Protein AF-A0A920R9Q1-F1 (afdb_monomer_lite)

Secondary structure (DSSP, 8-state):
-EEEEEETTTTEEEEEEE----GGGHHHHHHHHHHHHHHHHHSS---TT-EEEEE--EE-SSS-EE--EEEEETT-S-EEE--

Foldseek 3Di:
DKDWDDDVVVRDTPDIDDDDDDPVCVVVVVLVVVQSVVCSVPVDGDCQQPKDKDWDWDDPDPPDTDTWIWIGRPNDDDIDTPD

Structure (mmCIF, N/CA/C/O backbone):
data_AF-A0A920R9Q1-F1
#
_entry.id   AF-A0A920R9Q1-F1
#
loop_
_atom_site.group_PDB
_atom_site.id
_atom_site.type_symbol
_atom_site.label_atom_id
_atom_site.label_alt_id
_atom_site.label_comp_id
_atom_site.label_asym_id
_atom_site.label_entity_id
_atom_site.label_seq_id
_atom_site.pdbx_PDB_ins_code
_atom_site.Cartn_x
_atom_site.Cartn_y
_atom_site.Cartn_z
_atom_site.occupancy
_atom_site.B_iso_or_equiv
_atom_site.auth_seq_id
_atom_site.auth_comp_id
_atom_site.auth_asym_id
_atom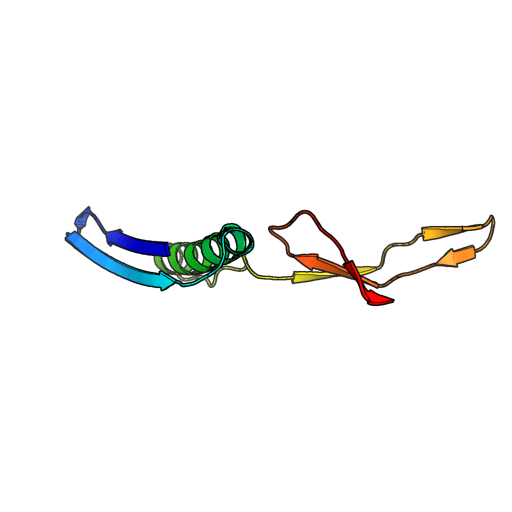_site.auth_atom_id
_atom_site.pdbx_PDB_model_num
ATOM 1 N N . MET A 1 1 ? 0.508 4.960 13.351 1.00 91.88 1 MET A N 1
ATOM 2 C CA . MET A 1 1 ? -0.709 5.595 12.810 1.00 91.88 1 MET A CA 1
ATOM 3 C C . MET A 1 1 ? -1.903 4.792 13.287 1.00 91.88 1 MET A C 1
ATOM 5 O O . MET A 1 1 ? -1.849 3.573 13.222 1.00 91.88 1 MET A O 1
ATOM 9 N N . GLN A 1 2 ? -2.948 5.448 13.778 1.00 96.06 2 GLN A N 1
ATOM 10 C CA . GLN A 1 2 ? -4.196 4.790 14.164 1.00 96.06 2 GLN A CA 1
ATOM 11 C C . GLN A 1 2 ? -5.327 5.371 13.324 1.00 96.06 2 GLN A C 1
ATOM 13 O O . GLN A 1 2 ? -5.343 6.579 13.084 1.00 96.06 2 GLN A O 1
ATOM 18 N N . TYR A 1 3 ? -6.242 4.520 12.873 1.00 96.44 3 TYR A N 1
ATOM 19 C CA . TYR A 1 3 ? -7.442 4.952 12.166 1.00 96.44 3 TYR A CA 1
ATOM 20 C C . TYR A 1 3 ? -8.661 4.171 12.641 1.00 96.44 3 TYR A C 1
ATOM 22 O O . TYR A 1 3 ? -8.553 3.052 13.150 1.00 96.44 3 TYR A O 1
ATOM 30 N N . GLU A 1 4 ? -9.826 4.766 12.426 1.00 97.06 4 GLU A N 1
ATOM 31 C CA . GLU A 1 4 ? -11.120 4.153 12.670 1.00 97.06 4 GLU A CA 1
ATOM 32 C C . GLU A 1 4 ? -12.080 4.552 11.546 1.00 97.06 4 GLU A C 1
ATOM 34 O O . GLU A 1 4 ? -12.009 5.666 11.025 1.00 97.06 4 GLU A O 1
ATOM 39 N N . PHE A 1 5 ? -12.956 3.629 11.159 1.00 96.56 5 PHE A N 1
ATOM 40 C CA . PHE A 1 5 ? -13.957 3.814 10.117 1.00 96.56 5 PHE A CA 1
ATOM 41 C C . PHE A 1 5 ? -15.334 3.485 10.686 1.00 96.56 5 PHE A C 1
ATOM 43 O O . PHE A 1 5 ? -15.527 2.411 11.260 1.00 96.56 5 PHE A O 1
ATOM 50 N N . PHE A 1 6 ? -16.277 4.414 10.539 1.00 96.62 6 PHE A N 1
ATOM 51 C CA . PHE A 1 6 ? -17.595 4.350 11.161 1.00 96.62 6 PHE A CA 1
ATOM 52 C C . PHE A 1 6 ? -18.708 4.519 10.131 1.00 96.62 6 PHE A C 1
ATOM 54 O O . PHE A 1 6 ? -18.617 5.357 9.234 1.00 96.62 6 PHE A O 1
ATOM 61 N N . ASP A 1 7 ? -19.789 3.774 10.329 1.00 95.62 7 ASP A N 1
ATOM 62 C CA . ASP A 1 7 ? -21.103 4.101 9.793 1.00 95.62 7 ASP A CA 1
ATOM 63 C C . ASP A 1 7 ? -21.791 5.060 10.769 1.00 95.62 7 ASP A C 1
ATOM 65 O O . ASP A 1 7 ? -22.165 4.676 11.879 1.00 95.62 7 ASP A O 1
ATOM 69 N N . ILE A 1 8 ? -21.939 6.319 10.360 1.00 95.06 8 ILE A N 1
ATOM 70 C CA . ILE A 1 8 ? -22.499 7.378 11.209 1.00 95.06 8 ILE A CA 1
ATOM 71 C C . ILE A 1 8 ? -24.007 7.182 11.404 1.00 95.06 8 ILE A C 1
ATOM 73 O O . ILE A 1 8 ? -24.521 7.448 12.483 1.00 95.06 8 ILE A O 1
ATOM 77 N N . ASN A 1 9 ? -24.722 6.677 10.394 1.00 96.31 9 ASN A N 1
ATOM 78 C CA . ASN A 1 9 ? -26.176 6.510 10.479 1.00 96.31 9 ASN A CA 1
ATOM 79 C C . ASN A 1 9 ? 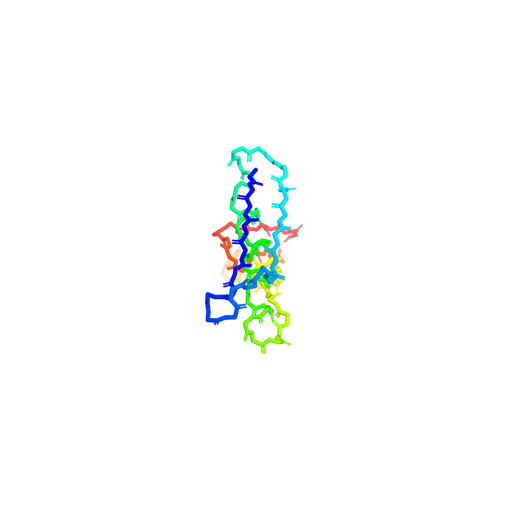-26.561 5.354 11.405 1.00 96.31 9 ASN A C 1
ATOM 81 O O . ASN A 1 9 ? -27.628 5.368 12.012 1.00 96.31 9 ASN A O 1
ATOM 85 N N . ARG A 1 10 ? -25.701 4.334 11.478 1.00 95.50 10 ARG A N 1
ATOM 86 C CA . ARG A 1 10 ? -25.893 3.152 12.331 1.00 95.50 10 ARG A CA 1
ATOM 87 C C . ARG A 1 10 ? -25.116 3.243 13.643 1.00 95.50 10 ARG A C 1
ATOM 89 O O . ARG A 1 10 ? -25.140 2.282 14.406 1.00 95.50 10 ARG A O 1
ATOM 96 N N . GLU A 1 11 ? -24.413 4.355 13.863 1.00 95.31 11 GLU A N 1
ATOM 97 C CA . GLU A 1 11 ? -23.550 4.611 15.023 1.00 95.31 11 GLU A CA 1
ATOM 98 C C . GLU A 1 11 ? -22.598 3.439 15.321 1.00 95.31 11 GLU A C 1
ATOM 100 O O . GLU A 1 11 ? -22.375 3.035 16.462 1.00 95.31 11 GLU A O 1
ATOM 105 N N . MET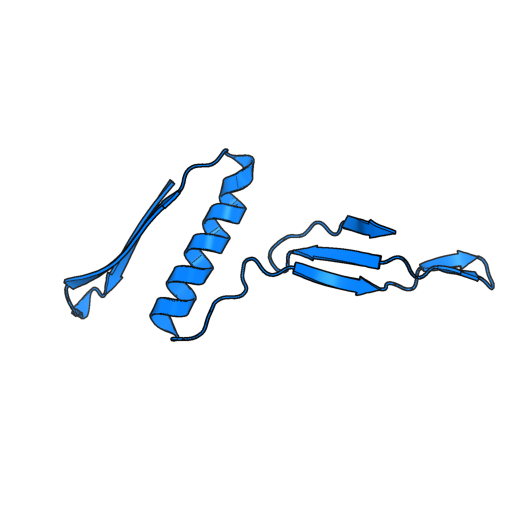 A 1 12 ? -22.041 2.858 14.259 1.00 96.12 12 MET A N 1
ATOM 106 C CA . MET A 1 12 ? -21.315 1.592 14.304 1.00 96.12 12 MET A CA 1
ATOM 107 C C . MET A 1 12 ? -19.888 1.765 13.798 1.00 96.12 12 MET A C 1
ATOM 109 O O . MET A 1 12 ? -19.659 2.325 12.728 1.00 96.12 12 MET A O 1
ATOM 113 N N . LYS A 1 13 ? -18.915 1.195 14.516 1.00 95.56 13 LYS A N 1
ATOM 114 C CA . LYS A 1 13 ? -17.551 1.026 14.001 1.00 95.56 13 LYS A CA 1
ATOM 115 C C . LYS A 1 13 ? -17.513 -0.129 13.002 1.00 95.56 13 LYS A C 1
ATOM 117 O O . LYS A 1 13 ? -17.849 -1.255 13.356 1.00 95.56 13 LYS A O 1
ATOM 122 N N . LEU A 1 14 ? -17.068 0.154 11.783 1.00 95.88 14 LEU A N 1
ATOM 123 C CA . LEU A 1 14 ? -16.917 -0.822 10.704 1.00 95.88 14 LEU A CA 1
ATOM 124 C C . LEU A 1 14 ? -15.502 -1.411 10.659 1.00 95.88 14 LEU A C 1
ATOM 126 O O . LEU A 1 14 ? -15.336 -2.608 10.448 1.00 95.88 14 LEU A O 1
ATOM 130 N N . ALA A 1 15 ? -14.476 -0.585 10.881 1.00 95.94 15 ALA A N 1
ATOM 131 C CA . ALA A 1 15 ? -13.083 -1.027 10.907 1.00 95.94 15 ALA A CA 1
ATOM 132 C C . ALA A 1 15 ? -12.213 -0.110 11.776 1.00 95.94 15 ALA A C 1
ATOM 134 O O . ALA A 1 15 ? -12.593 1.009 12.126 1.00 95.94 15 ALA A O 1
ATOM 135 N N . GLY A 1 16 ? -11.023 -0.574 12.134 1.00 95.06 16 GLY A N 1
ATOM 136 C CA . GLY A 1 16 ? -10.002 0.260 12.755 1.00 95.06 16 GLY A CA 1
ATOM 137 C C . GLY A 1 16 ? -8.808 -0.562 13.201 1.00 95.06 16 GLY A C 1
ATOM 138 O O . GLY A 1 16 ? -8.967 -1.671 13.706 1.00 95.06 16 GLY A O 1
ATOM 139 N N . GLU A 1 17 ? -7.619 -0.003 13.024 1.00 96.00 17 GLU A N 1
ATOM 140 C CA . GLU A 1 17 ? -6.358 -0.694 13.276 1.00 96.00 17 GLU A CA 1
ATOM 141 C C . GLU A 1 17 ? -5.279 0.304 13.709 1.00 96.00 17 GLU A C 1
ATOM 143 O O . GLU A 1 17 ? -5.335 1.502 13.399 1.00 96.00 17 GLU A O 1
ATOM 148 N N . VAL A 1 18 ? -4.271 -0.204 14.415 1.00 96.56 18 VAL A N 1
ATOM 149 C CA . VAL A 1 18 ? -3.033 0.521 14.696 1.00 96.56 18 VAL A CA 1
ATOM 150 C C . VAL A 1 18 ? -1.943 -0.038 13.789 1.00 96.56 18 VAL A C 1
ATOM 152 O O . VAL A 1 18 ? -1.480 -1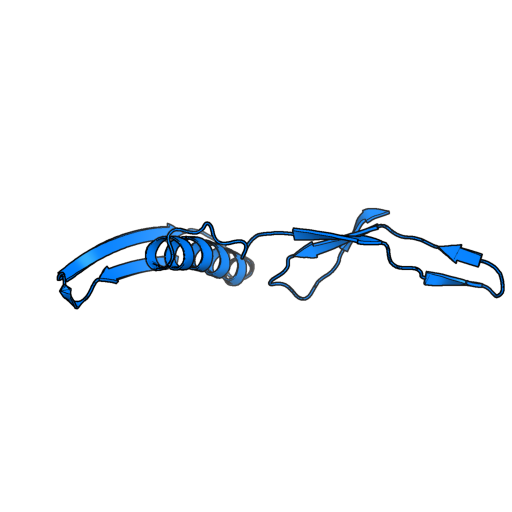.158 13.977 1.00 96.56 18 VAL A O 1
ATOM 155 N N . LEU A 1 19 ? -1.516 0.771 12.822 1.00 95.56 19 LEU A N 1
ATOM 156 C CA . LEU A 1 19 ? -0.449 0.441 11.884 1.00 95.56 19 LEU A CA 1
ATOM 157 C C . LEU A 1 19 ? 0.842 1.152 12.298 1.00 95.56 19 LEU A C 1
ATOM 159 O O . LEU A 1 19 ? 0.881 2.380 12.449 1.00 95.56 19 LEU A O 1
ATOM 163 N N . THR A 1 20 ? 1.917 0.387 12.459 1.00 95.75 20 THR A N 1
ATOM 164 C CA . THR A 1 20 ? 3.240 0.907 12.831 1.00 95.75 20 THR A CA 1
ATOM 165 C C . THR A 1 20 ? 4.133 1.008 11.600 1.00 95.75 20 THR A C 1
ATOM 167 O O . THR A 1 20 ? 4.183 0.091 10.787 1.00 95.75 20 THR A O 1
ATOM 170 N N . GLY A 1 21 ? 4.859 2.117 11.470 1.00 94.12 21 GLY A N 1
ATOM 171 C CA . GLY A 1 21 ? 5.818 2.326 10.390 1.00 94.12 21 GLY A CA 1
ATOM 172 C C . GLY A 1 21 ? 6.578 3.637 10.547 1.00 94.12 21 GLY A C 1
ATOM 173 O O . GLY A 1 21 ? 6.215 4.492 11.359 1.00 94.12 21 GLY A O 1
ATOM 174 N N . SER A 1 22 ? 7.652 3.784 9.779 1.00 95.75 22 SER A N 1
ATOM 175 C CA . SER A 1 22 ? 8.444 5.010 9.710 1.00 95.75 22 SER A CA 1
ATOM 176 C C . SER A 1 22 ? 7.724 6.107 8.913 1.00 95.75 22 SER A C 1
ATOM 178 O O . SER A 1 22 ? 6.759 5.859 8.188 1.00 95.75 22 SER A O 1
ATOM 180 N N . VAL A 1 23 ? 8.246 7.337 8.975 1.00 93.44 23 VAL A N 1
ATOM 181 C CA . VAL A 1 23 ? 7.741 8.470 8.174 1.00 93.44 23 VAL A CA 1
ATOM 182 C C . VAL A 1 23 ? 7.743 8.151 6.673 1.00 93.44 23 VAL A C 1
ATOM 184 O O . VAL A 1 23 ? 6.829 8.548 5.953 1.00 93.44 23 VAL A O 1
ATOM 187 N N . THR A 1 24 ? 8.728 7.387 6.190 1.00 91.81 24 THR A N 1
ATOM 188 C CA . THR A 1 24 ? 8.821 7.010 4.772 1.00 91.81 24 THR A CA 1
ATOM 189 C C . THR A 1 24 ? 7.763 5.989 4.346 1.00 91.81 24 THR A C 1
ATOM 191 O O . THR A 1 24 ? 7.483 5.892 3.154 1.00 91.81 24 THR A O 1
ATOM 194 N N . GLN A 1 25 ? 7.142 5.283 5.296 1.00 92.00 25 GLN A N 1
ATOM 195 C CA . GLN A 1 25 ? 6.122 4.253 5.060 1.00 92.00 25 GLN A CA 1
ATOM 196 C C . GLN A 1 25 ? 4.685 4.776 5.185 1.00 92.00 25 GLN A C 1
ATOM 198 O O . GLN A 1 25 ? 3.737 4.035 4.939 1.00 92.00 25 GLN A O 1
ATOM 203 N N . LEU A 1 26 ? 4.484 6.052 5.535 1.00 92.81 26 LEU A N 1
ATOM 204 C CA . LEU A 1 26 ? 3.138 6.609 5.730 1.00 92.81 26 LEU A CA 1
ATOM 205 C C . LEU A 1 26 ? 2.250 6.496 4.482 1.00 92.81 26 LEU A C 1
ATOM 207 O O . LEU A 1 26 ? 1.040 6.325 4.612 1.00 92.81 26 LEU A O 1
ATOM 211 N N . ARG A 1 27 ? 2.834 6.551 3.276 1.00 89.56 27 ARG A N 1
ATOM 212 C CA . ARG A 1 27 ? 2.084 6.342 2.028 1.00 89.56 27 ARG A CA 1
ATOM 213 C C . ARG A 1 27 ? 1.585 4.901 1.899 1.00 89.56 27 ARG A C 1
ATOM 215 O O . ARG A 1 27 ? 0.422 4.707 1.568 1.00 89.56 27 ARG A O 1
ATOM 222 N N . ASP A 1 28 ? 2.428 3.919 2.208 1.00 90.88 28 ASP A N 1
ATOM 223 C CA . ASP A 1 28 ? 2.048 2.502 2.170 1.00 90.88 28 ASP A CA 1
ATOM 224 C C . ASP A 1 28 ? 0.960 2.205 3.204 1.00 90.88 28 ASP A C 1
ATOM 226 O O . ASP A 1 28 ? -0.036 1.562 2.887 1.00 90.88 28 ASP A O 1
ATOM 230 N N . ILE A 1 29 ? 1.085 2.781 4.405 1.00 94.50 29 ILE A N 1
ATOM 231 C CA . ILE A 1 29 ? 0.034 2.745 5.431 1.00 94.50 29 ILE A CA 1
ATOM 232 C C . ILE A 1 29 ? -1.278 3.334 4.886 1.00 94.50 29 ILE A C 1
ATOM 234 O O . ILE A 1 29 ? -2.337 2.738 5.063 1.00 94.50 29 ILE A O 1
ATOM 238 N N . GLY A 1 30 ? -1.222 4.471 4.185 1.00 93.44 30 GLY A N 1
ATOM 239 C CA . GLY A 1 30 ? -2.393 5.075 3.544 1.00 93.44 30 GLY A CA 1
ATOM 240 C C . GLY A 1 30 ? -3.040 4.173 2.486 1.00 93.44 30 GLY A C 1
ATOM 241 O O . GLY A 1 30 ? -4.268 4.087 2.425 1.00 93.44 30 GLY A O 1
ATOM 242 N N . HIS A 1 31 ? -2.245 3.457 1.688 1.00 93.44 31 HIS A N 1
ATOM 243 C CA . HIS A 1 31 ? -2.759 2.481 0.721 1.00 93.44 31 HIS A CA 1
ATOM 244 C C . HIS A 1 31 ? -3.421 1.282 1.400 1.00 93.44 31 HIS A C 1
ATOM 246 O O . HIS A 1 31 ? -4.502 0.878 0.972 1.00 93.44 31 HIS A O 1
ATOM 252 N N . THR A 1 32 ? -2.847 0.771 2.492 1.00 94.06 32 THR A N 1
ATOM 253 C CA . THR A 1 32 ? -3.468 -0.292 3.297 1.00 94.06 32 THR A CA 1
ATOM 254 C C . THR A 1 32 ? -4.830 0.141 3.834 1.00 94.06 32 THR A C 1
ATOM 256 O O . THR A 1 32 ? -5.814 -0.572 3.648 1.00 94.06 32 THR A O 1
ATOM 259 N N . ILE A 1 33 ? -4.923 1.339 4.421 1.00 95.56 33 ILE A N 1
ATOM 260 C CA . ILE A 1 33 ? -6.200 1.883 4.913 1.00 95.56 33 ILE A CA 1
ATOM 261 C C . ILE A 1 33 ? -7.197 2.052 3.757 1.00 95.56 33 ILE A C 1
ATOM 263 O O . ILE A 1 33 ? -8.375 1.735 3.905 1.00 95.56 33 ILE A O 1
ATOM 267 N N . SER A 1 34 ? -6.728 2.503 2.589 1.00 95.31 34 SER A N 1
ATOM 268 C CA . SER A 1 34 ? -7.575 2.684 1.403 1.00 95.31 34 SER A CA 1
ATOM 269 C C . SER A 1 34 ? -8.150 1.363 0.891 1.00 95.31 34 SER A C 1
ATOM 271 O O . SER A 1 34 ? -9.322 1.335 0.530 1.00 95.31 34 SER A O 1
ATOM 273 N N . ASN A 1 35 ? -7.376 0.269 0.903 1.00 95.62 35 ASN A N 1
ATOM 274 C CA . ASN A 1 35 ? -7.892 -1.065 0.576 1.00 95.62 35 ASN A CA 1
ATOM 275 C C . ASN A 1 35 ? -9.040 -1.456 1.518 1.00 95.62 35 ASN A C 1
ATOM 277 O O . ASN A 1 35 ? -10.099 -1.850 1.037 1.00 95.62 35 ASN A O 1
ATOM 281 N N . VAL A 1 36 ? -8.849 -1.288 2.834 1.00 96.31 36 VAL A N 1
ATOM 282 C CA . VAL A 1 36 ? -9.868 -1.630 3.840 1.00 96.31 36 VAL A CA 1
ATOM 283 C C . VAL A 1 36 ? -11.132 -0.798 3.640 1.00 96.31 36 VAL A C 1
ATOM 285 O O . VAL A 1 36 ? -12.219 -1.355 3.546 1.00 96.31 36 VAL A O 1
ATOM 288 N N . VAL A 1 37 ? -11.016 0.529 3.540 1.00 95.88 37 VAL A N 1
ATOM 289 C CA . VAL A 1 37 ? -12.187 1.408 3.375 1.00 95.88 37 VAL A CA 1
ATOM 290 C C . VAL A 1 37 ? -12.909 1.131 2.055 1.00 95.88 37 VAL A C 1
ATOM 292 O O . VAL A 1 37 ? -14.136 1.060 2.038 1.00 95.88 37 VAL A O 1
ATOM 295 N N . PHE A 1 38 ? -12.172 0.942 0.957 1.00 96.38 38 PHE A N 1
ATOM 296 C CA . PHE A 1 38 ? -12.762 0.633 -0.345 1.00 96.38 38 PHE A CA 1
ATOM 297 C C . PHE A 1 38 ? -13.561 -0.672 -0.304 1.00 96.38 38 PHE A C 1
ATOM 299 O O . PHE A 1 38 ? -14.702 -0.700 -0.765 1.00 96.38 38 PHE A O 1
ATOM 306 N N . GLU A 1 39 ? -13.001 -1.724 0.291 1.00 97.00 39 GLU A N 1
ATOM 307 C CA . GLU A 1 39 ? -13.682 -3.012 0.423 1.00 97.00 39 GLU A CA 1
ATOM 308 C C . GLU A 1 39 ? -14.901 -2.924 1.344 1.00 97.00 39 GLU A C 1
ATOM 310 O O . GLU A 1 39 ? -15.963 -3.427 0.991 1.00 97.00 39 GLU A O 1
ATOM 315 N N . GLN A 1 40 ? -14.805 -2.207 2.467 1.00 95.56 40 GLN A N 1
ATOM 316 C CA . GLN A 1 40 ? -15.943 -2.007 3.372 1.00 95.56 40 GLN A CA 1
ATOM 317 C C . GLN A 1 40 ? -17.111 -1.261 2.705 1.00 95.56 40 GLN A C 1
ATOM 319 O O . GLN A 1 40 ? -18.270 -1.553 2.989 1.00 95.56 40 GLN A O 1
ATOM 324 N N . VAL A 1 41 ? -16.826 -0.305 1.814 1.00 94.94 41 VAL A N 1
ATOM 325 C CA . VAL A 1 41 ? -17.860 0.487 1.125 1.00 94.94 41 VAL A CA 1
ATOM 326 C C . VAL A 1 41 ? -18.443 -0.247 -0.083 1.00 94.94 41 VAL A C 1
ATOM 328 O O . VAL A 1 41 ? -19.636 -0.130 -0.357 1.00 94.94 41 VAL A O 1
ATOM 331 N N . THR A 1 42 ? -17.611 -0.967 -0.836 1.00 96.75 42 THR A N 1
ATOM 332 C CA . THR A 1 42 ? -17.995 -1.520 -2.147 1.00 96.75 42 THR A CA 1
ATOM 333 C C . THR A 1 42 ? -18.252 -3.024 -2.136 1.00 96.75 42 THR A C 1
ATOM 335 O O . THR A 1 42 ? -18.882 -3.536 -3.060 1.00 96.75 42 THR A O 1
ATOM 338 N N . GLY A 1 43 ? -17.752 -3.745 -1.131 1.00 96.88 43 GLY A N 1
ATOM 339 C CA . GLY A 1 43 ? -17.697 -5.208 -1.120 1.00 96.88 43 GLY A CA 1
ATOM 340 C C . GLY A 1 43 ? -16.676 -5.805 -2.097 1.00 96.88 43 GLY A C 1
ATOM 341 O O . GLY A 1 43 ? -16.665 -7.018 -2.290 1.00 96.88 43 GLY A O 1
ATOM 342 N N . ILE A 1 44 ? -15.840 -4.979 -2.737 1.00 97.62 44 ILE A N 1
ATOM 343 C CA . ILE A 1 44 ? -14.827 -5.404 -3.709 1.00 97.62 44 ILE A CA 1
ATOM 344 C C . ILE A 1 44 ? -13.434 -5.172 -3.107 1.00 97.62 44 ILE A C 1
ATOM 346 O O . ILE A 1 44 ? -13.175 -4.070 -2.622 1.00 97.62 44 ILE A O 1
ATOM 350 N N . PRO A 1 45 ? -12.504 -6.142 -3.177 1.00 95.00 45 PRO A N 1
ATOM 351 C CA . PRO A 1 45 ? -11.139 -5.943 -2.701 1.00 95.00 45 PRO A CA 1
ATOM 352 C C . PRO A 1 45 ? -10.445 -4.757 -3.387 1.00 95.00 45 PRO A C 1
ATOM 354 O O . PRO A 1 45 ? -10.451 -4.636 -4.615 1.00 95.00 45 PRO A O 1
ATOM 357 N N . GLY A 1 46 ? -9.815 -3.889 -2.594 1.00 93.25 46 GLY A N 1
ATOM 358 C CA . GLY A 1 46 ? -8.993 -2.796 -3.112 1.00 93.25 46 GLY A CA 1
ATOM 359 C C . GLY A 1 46 ? -7.668 -3.285 -3.711 1.00 93.25 46 GLY A C 1
ATOM 360 O O . GLY A 1 46 ? -7.080 -4.260 -3.251 1.00 93.25 46 GLY A O 1
ATOM 361 N N . ALA A 1 47 ? -7.169 -2.569 -4.721 1.00 93.94 47 ALA A N 1
ATOM 362 C CA . ALA A 1 47 ? -5.901 -2.852 -5.406 1.00 93.94 47 ALA A CA 1
ATOM 363 C C . ALA A 1 47 ? -4.874 -1.712 -5.233 1.00 93.94 47 ALA A C 1
ATOM 365 O O . ALA A 1 47 ? -3.994 -1.498 -6.068 1.00 93.94 47 ALA A O 1
ATOM 366 N N . PHE A 1 48 ? -4.984 -0.933 -4.152 1.00 91.25 48 PHE A N 1
ATOM 367 C CA . PHE A 1 48 ? -4.156 0.257 -3.907 1.00 91.25 48 PHE A CA 1
ATOM 368 C C . PHE A 1 48 ? -2.702 -0.084 -3.540 1.00 91.25 48 PHE A C 1
ATOM 370 O O . PHE A 1 48 ? -1.836 0.788 -3.558 1.00 91.25 48 PHE A O 1
ATOM 377 N N . THR A 1 49 ? -2.428 -1.352 -3.239 1.00 88.69 49 THR A N 1
ATOM 378 C CA . THR A 1 49 ? -1.092 -1.912 -2.991 1.00 88.69 49 THR A CA 1
ATOM 379 C C . THR A 1 49 ? -0.577 -2.755 -4.162 1.00 88.69 49 THR A C 1
ATOM 381 O O . THR A 1 49 ? 0.475 -3.387 -4.044 1.00 88.69 49 THR A O 1
ATOM 384 N N . SER A 1 50 ? -1.293 -2.796 -5.288 1.00 89.94 50 SER A N 1
ATOM 385 C CA . SER A 1 50 ? -0.965 -3.671 -6.414 1.00 89.94 50 SER A CA 1
ATOM 386 C C . SER A 1 50 ? 0.131 -3.111 -7.313 1.00 89.94 50 SER A C 1
ATOM 388 O O . SER A 1 50 ? 0.098 -1.972 -7.765 1.00 89.94 50 SER A O 1
ATOM 390 N N . GLU A 1 51 ? 1.080 -3.965 -7.669 1.00 89.44 51 GLU A N 1
ATOM 391 C CA . GLU A 1 51 ? 2.179 -3.617 -8.560 1.00 89.44 51 GLU A CA 1
ATOM 392 C C . GLU A 1 51 ? 1.917 -4.142 -9.974 1.00 89.44 51 GLU A C 1
ATOM 394 O O . GLU A 1 51 ? 1.359 -5.222 -10.160 1.00 89.44 51 GLU A O 1
ATOM 399 N N . ILE A 1 52 ? 2.351 -3.384 -10.976 1.00 90.25 52 ILE A N 1
ATOM 400 C CA . ILE A 1 52 ? 2.326 -3.772 -12.383 1.00 90.25 52 ILE A CA 1
ATOM 401 C C . ILE A 1 52 ? 3.729 -4.133 -12.856 1.00 90.25 52 ILE A C 1
ATOM 403 O O . ILE A 1 52 ? 4.714 -3.486 -12.486 1.00 90.25 52 ILE A O 1
ATOM 407 N N . LEU A 1 53 ? 3.800 -5.150 -13.712 1.00 93.69 53 LEU A N 1
ATOM 408 C CA . LEU A 1 53 ? 4.970 -5.449 -14.524 1.00 93.69 53 LEU A CA 1
ATOM 409 C C . LEU A 1 53 ? 4.671 -5.079 -15.974 1.00 93.69 53 LEU A C 1
ATOM 411 O O . LEU A 1 53 ? 3.591 -5.380 -16.482 1.00 93.69 53 LEU A O 1
ATOM 415 N N . TYR A 1 54 ? 5.618 -4.424 -16.634 1.00 92.00 54 TYR A N 1
ATOM 416 C CA . TYR A 1 54 ? 5.486 -4.026 -18.031 1.00 92.00 54 TYR A CA 1
ATOM 417 C C . TYR A 1 54 ? 6.842 -4.035 -18.733 1.00 92.00 54 TYR A C 1
ATOM 419 O O . TYR A 1 54 ? 7.886 -3.863 -18.107 1.00 92.00 54 TYR A O 1
ATOM 427 N N . ILE A 1 55 ? 6.819 -4.243 -20.046 1.00 94.38 55 ILE A N 1
ATOM 428 C CA . ILE A 1 55 ? 8.002 -4.186 -20.906 1.00 94.38 55 ILE A CA 1
ATOM 429 C C . ILE A 1 55 ? 7.964 -2.859 -21.658 1.00 94.38 55 ILE A C 1
ATOM 431 O O . ILE A 1 55 ? 6.917 -2.469 -22.179 1.00 94.38 55 ILE A O 1
ATOM 435 N N . VAL A 1 56 ? 9.099 -2.166 -21.716 1.00 91.88 56 VAL A N 1
ATOM 436 C CA . VAL A 1 56 ? 9.253 -0.933 -22.502 1.00 91.88 56 VAL A CA 1
ATOM 437 C C . VAL A 1 56 ? 10.212 -1.212 -23.645 1.00 91.88 56 VAL A C 1
ATOM 439 O O . VAL A 1 56 ? 11.253 -1.812 -23.421 1.00 91.88 56 VAL A O 1
ATOM 442 N N . SER A 1 57 ? 9.878 -0.767 -24.856 1.00 93.62 57 SER A N 1
ATOM 443 C CA . SER A 1 57 ? 10.833 -0.749 -25.965 1.00 93.62 57 SER A CA 1
ATOM 444 C C . SER A 1 57 ? 11.726 0.479 -25.828 1.00 93.62 57 SER A C 1
ATOM 446 O O . SER A 1 57 ? 11.251 1.609 -25.948 1.00 93.62 57 SER A O 1
ATOM 448 N N . GLU A 1 58 ? 13.013 0.268 -25.593 1.00 92.12 58 GLU A N 1
ATOM 449 C CA . GLU A 1 58 ? 14.021 1.325 -25.523 1.00 92.12 58 GLU A CA 1
ATOM 450 C C . GLU A 1 58 ? 14.947 1.222 -26.737 1.00 92.12 58 GLU A C 1
ATOM 452 O O . GLU A 1 58 ? 15.487 0.156 -27.025 1.00 92.12 58 GLU A O 1
ATOM 457 N N . SER A 1 59 ? 15.149 2.320 -27.468 1.00 91.62 59 SER A N 1
ATOM 458 C CA . SER A 1 59 ? 16.126 2.341 -28.562 1.00 91.62 59 SER A CA 1
ATOM 459 C C . SER A 1 59 ? 17.545 2.286 -27.987 1.00 91.62 59 SER A C 1
ATOM 461 O O . SER A 1 59 ? 17.905 3.100 -27.138 1.00 91.62 59 SER A O 1
ATOM 463 N N . ALA A 1 60 ? 18.348 1.332 -28.458 1.00 90.00 60 ALA A N 1
ATOM 464 C CA . ALA A 1 60 ? 19.760 1.162 -28.104 1.00 90.00 60 ALA A CA 1
ATOM 465 C C . ALA A 1 60 ? 20.703 1.409 -29.296 1.00 90.00 60 ALA A C 1
ATOM 467 O O . ALA A 1 60 ? 21.890 1.093 -29.237 1.00 90.00 60 ALA A O 1
ATOM 468 N N . GLY A 1 61 ? 20.175 1.963 -30.387 1.00 90.75 61 GLY A N 1
ATOM 469 C CA . GLY A 1 61 ? 20.901 2.262 -31.614 1.00 90.75 61 GLY A CA 1
ATOM 470 C C . GLY A 1 61 ? 19.974 2.266 -32.834 1.00 90.75 61 GLY A C 1
ATOM 471 O O . GLY A 1 61 ? 18.784 1.976 -32.696 1.00 90.75 61 GLY A O 1
ATOM 472 N N . PRO A 1 62 ? 20.507 2.562 -34.033 1.00 87.62 62 PRO A N 1
ATOM 473 C CA . PRO A 1 62 ? 19.716 2.685 -35.262 1.00 87.62 62 PRO A CA 1
ATOM 474 C C . 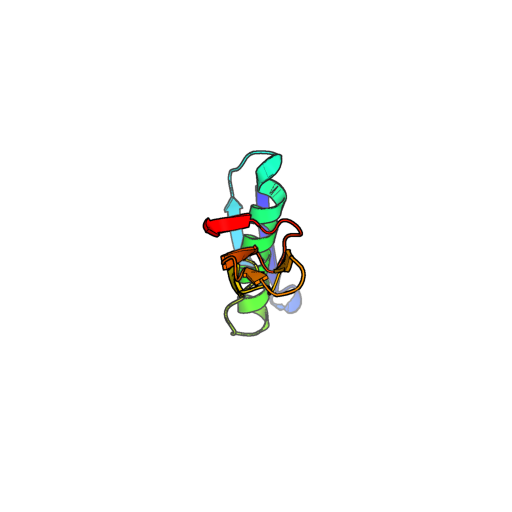PRO A 1 62 ? 18.916 1.427 -35.634 1.00 87.62 62 PRO A C 1
ATOM 476 O O . PRO A 1 62 ? 17.834 1.547 -36.193 1.00 87.62 62 PRO A O 1
ATOM 479 N N . GLU A 1 63 ? 19.419 0.237 -35.288 1.00 91.56 63 GLU A N 1
ATOM 480 C CA . GLU A 1 63 ? 18.770 -1.051 -35.588 1.00 91.56 63 GLU A CA 1
ATOM 481 C C . GLU A 1 63 ? 18.556 -1.937 -34.350 1.00 91.56 63 GLU A C 1
ATOM 483 O O . GLU A 1 63 ? 18.152 -3.092 -34.473 1.00 91.56 63 GLU A O 1
ATOM 488 N N . MET A 1 64 ? 18.816 -1.426 -33.141 1.00 91.62 64 MET A N 1
ATOM 489 C CA . MET A 1 64 ? 18.733 -2.229 -31.919 1.00 91.62 64 MET A CA 1
ATOM 490 C C . MET A 1 64 ? 17.733 -1.643 -30.929 1.00 91.62 64 MET A C 1
ATOM 492 O O . MET A 1 64 ? 17.811 -0.471 -30.564 1.00 91.62 64 MET A O 1
ATOM 496 N N . SER A 1 65 ? 16.805 -2.484 -30.472 1.00 93.44 65 SER A N 1
ATOM 497 C CA . SER A 1 65 ? 15.871 -2.176 -29.388 1.00 93.44 65 SER A CA 1
ATOM 498 C C . SER A 1 65 ? 16.099 -3.126 -28.220 1.00 93.44 65 SER A C 1
ATOM 500 O O . SER A 1 65 ? 16.276 -4.330 -28.412 1.00 93.44 65 SER A O 1
ATOM 502 N N . LEU A 1 66 ? 16.093 -2.575 -27.012 1.00 92.38 66 LEU A N 1
ATOM 503 C CA . LEU A 1 66 ? 16.083 -3.321 -25.764 1.00 92.38 66 LEU A CA 1
ATOM 504 C C . LEU A 1 66 ? 14.658 -3.374 -25.223 1.00 92.38 66 LEU A C 1
ATOM 506 O O . LEU A 1 66 ? 13.875 -2.443 -25.402 1.00 92.38 66 LEU A O 1
ATOM 510 N N . PHE A 1 67 ? 14.353 -4.461 -24.524 1.00 94.19 67 PHE A N 1
ATOM 511 C CA . PHE A 1 67 ? 13.042 -4.703 -23.929 1.00 94.19 67 PHE A CA 1
ATOM 512 C C . PHE A 1 67 ? 13.170 -4.982 -22.428 1.00 94.19 67 PHE A C 1
ATOM 514 O O . PHE A 1 67 ? 12.884 -6.098 -21.988 1.00 94.19 67 PHE A O 1
ATOM 521 N N . PRO A 1 68 ? 13.654 -4.010 -21.631 1.00 94.00 68 PRO A N 1
ATOM 522 C CA . PRO A 1 68 ? 13.773 -4.185 -20.193 1.00 94.00 68 PRO A CA 1
ATOM 523 C C . PRO A 1 68 ? 12.417 -4.427 -19.532 1.00 94.00 68 PRO A C 1
ATOM 525 O O . PRO A 1 68 ? 11.384 -3.870 -19.930 1.00 94.00 68 PRO A O 1
ATOM 528 N N . LEU A 1 69 ? 12.450 -5.231 -18.471 1.00 93.75 69 LEU A N 1
ATOM 529 C CA . LEU A 1 69 ? 11.294 -5.491 -17.624 1.00 93.75 69 LEU A CA 1
ATOM 530 C C . LEU A 1 69 ? 11.248 -4.461 -16.497 1.00 93.75 69 LEU A C 1
ATOM 532 O O . LEU A 1 69 ? 12.197 -4.314 -15.723 1.00 93.75 69 LEU A O 1
ATOM 536 N N . TRP A 1 70 ? 10.113 -3.787 -16.371 1.00 91.50 70 TRP A N 1
ATOM 537 C CA . TRP A 1 70 ? 9.874 -2.764 -15.366 1.00 91.50 70 TRP A CA 1
ATOM 538 C C . TRP A 1 70 ? 8.792 -3.194 -14.386 1.00 91.50 70 TRP A C 1
ATOM 540 O O . TRP A 1 70 ? 7.784 -3.785 -14.769 1.00 91.50 70 TRP A O 1
ATOM 550 N N . LYS A 1 71 ? 8.983 -2.837 -13.117 1.00 92.25 71 LYS A N 1
ATOM 551 C CA . LYS A 1 71 ? 8.011 -3.003 -12.038 1.00 92.25 71 LYS A CA 1
ATOM 552 C C . LYS A 1 71 ? 7.614 -1.641 -11.485 1.00 92.25 71 LYS A C 1
ATOM 554 O O . LYS A 1 71 ? 8.482 -0.820 -11.183 1.00 92.25 71 LYS A O 1
ATOM 559 N N . ARG A 1 72 ? 6.318 -1.391 -11.311 1.00 89.88 72 ARG A N 1
ATOM 560 C CA . ARG A 1 72 ? 5.816 -0.138 -10.734 1.00 89.88 72 ARG A CA 1
ATOM 561 C C . ARG A 1 72 ? 4.611 -0.388 -9.841 1.00 89.88 72 ARG A C 1
ATOM 563 O O . ARG A 1 72 ? 3.698 -1.102 -10.216 1.00 89.88 72 ARG A O 1
ATOM 570 N N . GLN A 1 73 ? 4.585 0.250 -8.682 1.00 84.94 73 GLN A N 1
ATOM 571 C CA . GLN A 1 73 ? 3.410 0.280 -7.815 1.00 84.94 73 GLN A CA 1
ATOM 572 C C . GLN A 1 73 ? 2.357 1.235 -8.407 1.00 84.94 73 GLN A C 1
ATOM 574 O O . GLN A 1 73 ? 2.709 2.362 -8.762 1.00 84.94 73 GLN A O 1
ATOM 579 N N . ILE A 1 74 ? 1.092 0.809 -8.523 1.00 82.69 74 ILE A N 1
ATOM 580 C CA . ILE A 1 74 ? 0.023 1.572 -9.206 1.00 82.69 74 ILE A CA 1
ATOM 581 C C . ILE A 1 74 ? -0.135 2.968 -8.606 1.00 82.69 74 ILE A C 1
ATOM 583 O O . ILE A 1 74 ? -0.285 3.954 -9.326 1.00 82.69 74 ILE A O 1
ATOM 587 N N . MET A 1 75 ? -0.040 3.056 -7.282 1.00 74.81 75 MET A N 1
ATOM 588 C CA . MET A 1 75 ? -0.230 4.304 -6.553 1.00 74.81 75 MET A CA 1
ATOM 589 C C . MET A 1 75 ? 1.075 5.084 -6.301 1.00 74.81 75 MET A C 1
ATOM 591 O O . MET A 1 75 ? 1.054 6.140 -5.664 1.00 74.81 75 MET A O 1
ATOM 595 N N . MET A 1 76 ? 2.225 4.614 -6.810 1.00 72.19 76 MET A N 1
ATOM 596 C CA . MET A 1 76 ? 3.510 5.316 -6.687 1.00 72.19 76 MET A CA 1
ATOM 597 C C . MET A 1 76 ? 4.122 5.726 -8.035 1.00 72.19 76 MET A C 1
ATOM 599 O O . MET A 1 76 ? 3.933 5.123 -9.093 1.00 72.19 76 MET A O 1
ATOM 603 N N . GLY A 1 77 ? 4.932 6.786 -7.981 1.00 66.81 77 GLY A N 1
ATOM 604 C CA . GLY A 1 77 ? 5.617 7.354 -9.144 1.00 66.81 77 GLY A CA 1
ATOM 605 C C . GLY A 1 77 ? 6.910 6.651 -9.566 1.00 66.81 77 GLY A C 1
ATOM 606 O O . GLY A 1 77 ? 7.404 6.935 -10.651 1.00 66.81 77 GLY A O 1
ATOM 607 N N . ARG A 1 78 ? 7.489 5.763 -8.744 1.00 67.06 78 ARG A N 1
ATOM 608 C CA . ARG A 1 78 ? 8.808 5.175 -9.036 1.00 67.06 78 ARG A CA 1
ATOM 609 C C . ARG A 1 78 ? 8.691 3.786 -9.656 1.00 67.06 78 ARG A C 1
ATOM 611 O O . ARG A 1 78 ? 8.294 2.834 -8.989 1.00 67.06 78 ARG A O 1
ATOM 618 N N . ALA A 1 79 ? 9.065 3.692 -10.928 1.00 77.44 79 ALA A N 1
ATOM 619 C CA . ALA A 1 79 ? 9.318 2.430 -11.605 1.00 77.44 79 ALA A CA 1
ATOM 620 C C . ALA A 1 79 ? 10.735 1.934 -11.283 1.00 77.44 79 ALA A C 1
ATOM 622 O O . ALA A 1 79 ? 11.664 2.735 -11.172 1.00 77.44 79 ALA A O 1
ATOM 623 N N . HIS A 1 80 ? 10.893 0.622 -11.147 1.00 84.19 80 HIS A N 1
ATOM 624 C CA . HIS A 1 80 ? 12.178 -0.045 -10.968 1.00 84.19 80 HIS A CA 1
ATOM 625 C C . HIS A 1 80 ? 12.416 -0.986 -12.145 1.00 84.19 80 HIS A C 1
ATOM 627 O O . HIS A 1 80 ? 11.553 -1.805 -12.467 1.00 84.19 80 HIS A O 1
ATOM 633 N N . ARG A 1 81 ? 13.582 -0.863 -12.786 1.00 85.81 81 ARG A N 1
ATOM 634 C CA . ARG A 1 81 ? 14.044 -1.828 -13.786 1.00 85.81 81 ARG A CA 1
ATOM 635 C C . ARG A 1 81 ? 14.471 -3.100 -13.060 1.00 85.81 81 ARG A C 1
ATOM 637 O O . ARG A 1 81 ? 15.217 -3.018 -12.086 1.00 85.81 81 ARG A O 1
ATOM 644 N N . LEU A 1 82 ? 13.978 -4.244 -13.516 1.00 81.81 82 LEU A N 1
ATOM 645 C CA . LEU A 1 82 ? 14.326 -5.551 -12.962 1.00 81.81 82 LEU A CA 1
ATOM 646 C C . LEU A 1 82 ? 15.462 -6.219 -13.746 1.00 81.81 82 LEU A C 1
ATOM 648 O O . LEU A 1 82 ? 16.328 -6.829 -13.124 1.00 81.81 82 LEU A O 1
ATOM 652 N N . TYR A 1 83 ? 15.461 -6.073 -15.077 1.00 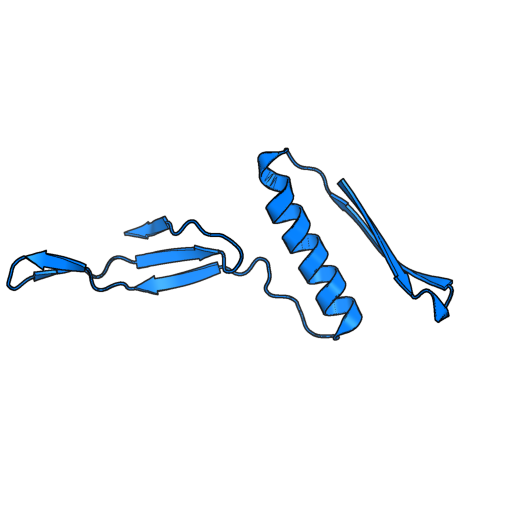71.12 83 TYR A N 1
ATOM 653 C CA . TYR A 1 83 ? 16.441 -6.637 -16.012 1.00 71.12 83 TYR A CA 1
ATOM 654 C C . TYR A 1 83 ? 16.658 -5.688 -17.190 1.00 71.12 83 TYR A C 1
ATOM 656 O O . TYR A 1 83 ? 15.665 -5.036 -17.598 1.00 71.12 83 TYR A O 1
#

Sequence (83 aa):
MQYEFFDINREMKLAGEVLTGSVTQLRDIGHTISNVVFEQVTGIPGAFTSEILYIVSESAGPEMSLFPLWKRQIMMGRAHRLY

pLDDT: mean 91.65, std 6.56, range [66.81, 97.62]

Radius of gyration: 19.02 Å; chains: 1; bounding box: 47×15×51 Å